Protein AF-A0A534T7Z4-F1 (afdb_monomer_lite)

Structure (mmCIF, N/CA/C/O backbone):
data_AF-A0A534T7Z4-F1
#
_entry.id   AF-A0A534T7Z4-F1
#
loop_
_atom_site.group_PDB
_atom_site.id
_atom_site.type_symbol
_atom_site.label_atom_id
_atom_site.label_alt_id
_atom_site.label_comp_id
_atom_site.label_asym_id
_atom_site.label_entity_id
_atom_site.label_seq_id
_atom_site.pdbx_PDB_ins_code
_atom_site.Cartn_x
_atom_site.Cartn_y
_atom_site.Cartn_z
_atom_site.occupancy
_atom_site.B_iso_or_equiv
_atom_site.auth_seq_id
_atom_site.auth_comp_id
_atom_site.auth_asym_id
_atom_site.auth_atom_id
_atom_site.pdbx_PDB_model_num
ATOM 1 N N . MET A 1 1 ? 2.619 -9.889 -19.113 1.00 62.47 1 MET A N 1
ATOM 2 C CA . MET A 1 1 ? 1.544 -9.578 -18.136 1.00 62.47 1 MET A CA 1
ATOM 3 C C . MET A 1 1 ? 2.055 -8.718 -16.962 1.00 62.47 1 MET A C 1
ATOM 5 O O . MET A 1 1 ? 2.056 -9.178 -15.824 1.00 62.47 1 MET A O 1
ATOM 9 N N . PRO A 1 2 ? 2.511 -7.473 -17.196 1.00 77.12 2 PRO A N 1
ATOM 10 C CA . PRO A 1 2 ? 3.013 -6.601 -16.125 1.00 77.12 2 PRO A CA 1
ATOM 11 C C . PRO A 1 2 ? 1.894 -6.058 -15.219 1.00 77.12 2 PRO A C 1
ATOM 13 O O . PRO A 1 2 ? 2.064 -6.014 -14.006 1.00 77.12 2 PRO A O 1
ATOM 16 N N . ALA A 1 3 ? 0.727 -5.733 -15.789 1.00 86.88 3 ALA A N 1
ATOM 17 C CA . ALA A 1 3 ? -0.409 -5.180 -15.049 1.00 86.88 3 ALA A CA 1
ATOM 18 C C . ALA A 1 3 ? -0.966 -6.143 -13.987 1.00 86.88 3 ALA A C 1
ATOM 20 O O . ALA A 1 3 ? -1.238 -5.727 -12.867 1.00 86.88 3 ALA A O 1
ATOM 21 N N . LEU A 1 4 ? -1.060 -7.441 -14.307 1.00 92.56 4 LEU A N 1
ATOM 22 C CA . LEU A 1 4 ? -1.516 -8.460 -13.357 1.00 92.56 4 LEU A CA 1
ATOM 23 C C . LEU A 1 4 ? -0.593 -8.552 -12.135 1.00 92.56 4 LEU A C 1
ATOM 25 O O . LEU A 1 4 ? -1.070 -8.644 -11.011 1.00 92.56 4 LEU A O 1
ATOM 29 N N . ARG 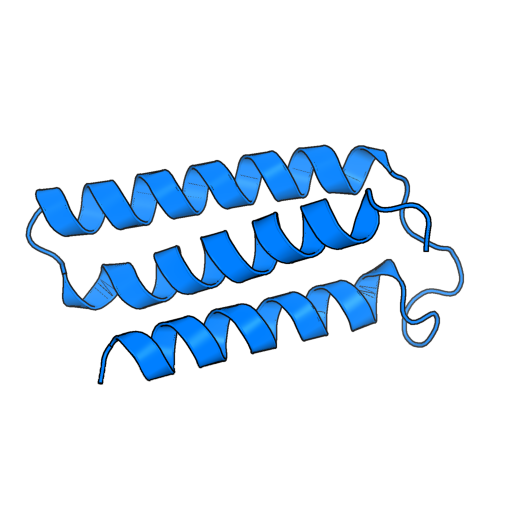A 1 5 ? 0.730 -8.483 -12.345 1.00 89.06 5 ARG A N 1
ATOM 30 C CA . ARG A 1 5 ? 1.714 -8.503 -11.252 1.00 89.06 5 ARG A CA 1
ATOM 31 C C . ARG A 1 5 ? 1.582 -7.266 -10.369 1.00 89.06 5 ARG A C 1
ATOM 33 O O . ARG A 1 5 ? 1.553 -7.397 -9.153 1.00 89.06 5 ARG A O 1
ATOM 40 N N . THR A 1 6 ? 1.448 -6.085 -10.973 1.00 93.12 6 THR A N 1
ATOM 41 C CA . THR A 1 6 ? 1.193 -4.838 -10.239 1.00 93.12 6 THR A CA 1
ATOM 42 C C . THR A 1 6 ? -0.084 -4.929 -9.408 1.00 93.12 6 THR A C 1
ATOM 44 O O . THR A 1 6 ? -0.048 -4.608 -8.224 1.00 93.12 6 THR A O 1
ATOM 47 N N . ALA A 1 7 ? -1.187 -5.403 -9.995 1.00 93.69 7 ALA A N 1
ATOM 48 C CA . ALA A 1 7 ? -2.462 -5.546 -9.298 1.00 93.69 7 ALA A CA 1
ATOM 49 C C . ALA A 1 7 ? -2.372 -6.548 -8.138 1.00 93.69 7 ALA A C 1
ATOM 51 O O . ALA A 1 7 ? -2.805 -6.237 -7.033 1.00 93.69 7 ALA A O 1
ATOM 52 N N . ALA A 1 8 ? -1.749 -7.711 -8.356 1.00 95.12 8 ALA A N 1
ATOM 53 C CA . ALA A 1 8 ? -1.558 -8.718 -7.315 1.00 95.12 8 ALA A CA 1
ATOM 54 C C . ALA A 1 8 ? -0.741 -8.175 -6.130 1.00 95.12 8 ALA A C 1
ATOM 56 O O . ALA A 1 8 ? -1.122 -8.376 -4.979 1.00 95.12 8 ALA A O 1
ATOM 57 N N . VAL A 1 9 ? 0.345 -7.441 -6.402 1.00 95.44 9 VAL A N 1
ATOM 58 C CA . VAL A 1 9 ? 1.162 -6.801 -5.356 1.00 95.44 9 VAL A CA 1
ATOM 59 C C . VAL A 1 9 ? 0.363 -5.727 -4.618 1.00 95.44 9 VAL A C 1
ATOM 61 O O . VAL A 1 9 ? 0.388 -5.695 -3.390 1.00 95.44 9 VAL A O 1
ATOM 64 N N . ALA A 1 10 ? -0.362 -4.872 -5.343 1.00 95.62 10 ALA A N 1
ATOM 65 C CA . ALA A 1 10 ? -1.153 -3.802 -4.744 1.00 95.62 10 ALA A CA 1
ATOM 66 C C . ALA A 1 10 ? -2.234 -4.350 -3.804 1.00 95.62 10 ALA A C 1
ATOM 68 O O . ALA A 1 10 ? -2.324 -3.918 -2.655 1.00 95.62 10 ALA A O 1
ATOM 69 N N . VAL A 1 11 ? -3.005 -5.339 -4.267 1.00 95.56 11 VAL A N 1
ATOM 70 C CA . VAL A 1 11 ? -4.050 -5.994 -3.467 1.00 95.56 11 VAL A CA 1
ATOM 71 C C . VAL A 1 11 ? -3.439 -6.732 -2.278 1.00 95.56 11 VAL A C 1
ATOM 73 O O . VAL A 1 11 ? -3.927 -6.584 -1.162 1.00 95.56 11 VAL A O 1
ATOM 76 N N . GLY A 1 12 ? -2.351 -7.480 -2.488 1.00 96.50 12 GLY A N 1
ATOM 77 C CA . GLY A 1 12 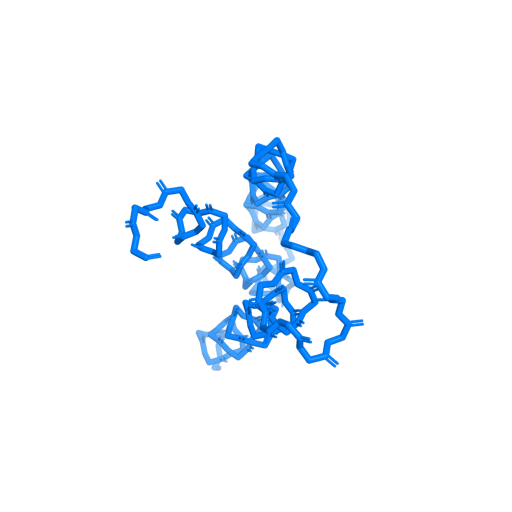? -1.680 -8.222 -1.422 1.00 96.50 12 GLY A CA 1
ATOM 78 C C . GLY A 1 12 ? -1.184 -7.313 -0.297 1.00 96.50 12 GLY A C 1
ATOM 79 O O . GLY A 1 12 ? -1.453 -7.577 0.872 1.00 96.50 12 GLY A O 1
ATOM 80 N N . ILE A 1 13 ? -0.520 -6.203 -0.634 1.00 95.56 13 ILE A N 1
ATOM 81 C CA . ILE A 1 13 ? -0.061 -5.241 0.374 1.00 95.56 13 ILE A CA 1
ATOM 82 C C . ILE A 1 13 ? -1.223 -4.521 1.050 1.00 95.56 13 ILE A C 1
ATOM 84 O O . ILE A 1 13 ? -1.208 -4.403 2.272 1.00 95.56 13 ILE A O 1
ATOM 88 N N . ALA A 1 14 ? -2.237 -4.081 0.304 1.00 92.69 14 ALA A N 1
ATOM 89 C CA . ALA A 1 14 ? -3.406 -3.443 0.904 1.00 92.69 14 ALA A CA 1
ATOM 90 C C . ALA A 1 14 ? -4.111 -4.382 1.900 1.00 92.69 14 ALA A C 1
ATOM 92 O O . ALA A 1 14 ? -4.449 -3.961 3.004 1.00 92.69 14 ALA A O 1
ATOM 93 N N . ALA A 1 15 ? -4.255 -5.667 1.559 1.00 94.12 15 ALA A N 1
ATOM 94 C CA . ALA A 1 15 ? -4.832 -6.676 2.444 1.00 94.12 15 ALA A CA 1
ATOM 95 C C . ALA A 1 15 ? -3.985 -6.904 3.706 1.00 94.12 15 ALA A C 1
ATOM 97 O O . ALA A 1 15 ? -4.533 -6.984 4.804 1.00 94.12 15 ALA A O 1
ATOM 98 N N . LEU A 1 16 ? -2.654 -6.965 3.577 1.00 93.75 16 LEU A N 1
ATOM 99 C CA . LEU A 1 16 ? -1.752 -7.107 4.726 1.00 93.75 16 LEU A CA 1
ATOM 100 C C . LEU A 1 16 ? -1.792 -5.884 5.647 1.00 93.75 16 LEU A C 1
ATOM 102 O O . LEU A 1 16 ? -1.811 -6.036 6.869 1.00 93.75 16 LEU A O 1
ATOM 106 N N . LEU A 1 17 ? -1.828 -4.677 5.077 1.00 91.44 17 LEU A N 1
ATOM 107 C CA . LEU A 1 17 ? -1.950 -3.442 5.847 1.00 91.44 17 LEU A CA 1
ATOM 108 C C . LEU A 1 17 ? -3.299 -3.372 6.564 1.00 91.44 17 LEU A C 1
ATOM 110 O O . LEU A 1 17 ? -3.326 -3.052 7.750 1.00 91.44 17 LEU A O 1
ATOM 114 N N . TRP A 1 18 ? -4.387 -3.752 5.892 1.00 90.69 18 TRP A N 1
ATOM 115 C CA . TRP A 1 18 ? -5.705 -3.862 6.510 1.00 90.69 18 TRP A CA 1
ATOM 116 C C . TRP A 1 18 ? -5.725 -4.846 7.670 1.00 90.69 18 TRP A C 1
ATOM 118 O O . TRP A 1 18 ? -6.128 -4.498 8.783 1.00 90.69 18 TRP A O 1
ATOM 128 N N . LEU A 1 19 ? -5.207 -6.051 7.437 1.00 90.81 19 LEU A N 1
ATOM 129 C CA . LEU A 1 19 ? -5.129 -7.091 8.450 1.00 90.81 19 LEU A CA 1
ATOM 130 C C . LEU A 1 19 ? -4.355 -6.601 9.680 1.00 90.81 19 LEU A C 1
ATOM 132 O O . LEU A 1 19 ? -4.786 -6.812 10.812 1.00 90.81 19 LEU A O 1
ATOM 136 N N . ARG A 1 20 ? -3.231 -5.911 9.473 1.00 87.94 20 ARG A N 1
ATOM 137 C CA . ARG A 1 20 ? -2.370 -5.467 10.570 1.00 87.94 20 ARG A CA 1
ATOM 138 C C . ARG A 1 20 ? -2.906 -4.250 11.324 1.00 87.94 20 ARG A C 1
ATOM 140 O O . ARG A 1 20 ? -2.709 -4.188 12.533 1.00 87.94 20 ARG A O 1
ATOM 147 N N . LEU A 1 21 ? -3.483 -3.273 10.628 1.00 87.44 21 LEU A N 1
ATOM 148 C CA . LEU A 1 21 ? -3.727 -1.938 11.189 1.00 87.44 21 LEU A CA 1
ATOM 149 C C . LEU A 1 21 ? -5.179 -1.689 11.598 1.00 87.44 21 LEU A C 1
ATOM 151 O O . LEU A 1 21 ? -5.413 -0.849 12.469 1.00 87.44 21 LEU A O 1
ATOM 155 N N . ASP A 1 22 ? -6.137 -2.380 10.975 1.00 85.00 22 ASP A N 1
ATOM 156 C CA . ASP A 1 22 ? -7.558 -2.039 11.114 1.00 85.00 22 ASP A CA 1
ATOM 157 C C . ASP A 1 22 ? -8.493 -3.241 11.273 1.00 85.00 22 ASP A C 1
ATOM 159 O O . ASP A 1 22 ? -9.616 -3.056 11.728 1.00 85.00 22 ASP A O 1
ATOM 163 N N . SER A 1 23 ? -8.063 -4.467 10.958 1.00 85.25 23 SER A N 1
ATOM 164 C CA . SER A 1 23 ? -8.953 -5.636 11.035 1.00 85.25 23 SER A CA 1
ATOM 165 C C . SER A 1 23 ? -9.374 -6.031 12.455 1.00 85.25 23 SER A C 1
ATOM 167 O O . SER A 1 23 ? -10.317 -6.801 12.614 1.00 85.25 23 SER A O 1
ATOM 169 N N . GLY A 1 24 ? -8.640 -5.594 13.485 1.00 83.25 24 GLY A N 1
ATOM 170 C CA . GLY A 1 24 ? -8.824 -6.061 14.863 1.00 83.25 24 GLY A CA 1
ATOM 171 C C . GLY A 1 24 ? -8.370 -7.508 15.114 1.00 83.25 24 GLY A C 1
ATOM 172 O O . GLY A 1 24 ? -8.269 -7.924 16.263 1.00 83.25 24 GLY A O 1
ATOM 173 N N . LEU A 1 25 ? -8.054 -8.276 14.061 1.00 84.69 25 LEU A N 1
ATOM 174 C CA . LEU A 1 25 ? -7.688 -9.695 14.152 1.00 84.69 25 LEU A CA 1
ATOM 175 C C . LEU A 1 25 ? -6.258 -9.909 14.666 1.00 84.69 25 LEU A C 1
ATOM 177 O O . LEU A 1 25 ? -5.961 -10.951 15.243 1.00 84.69 25 LEU A O 1
ATOM 181 N N . VAL A 1 26 ? -5.365 -8.940 14.432 1.00 85.94 26 VAL A N 1
ATOM 182 C CA . VAL A 1 26 ? -3.939 -9.024 14.808 1.0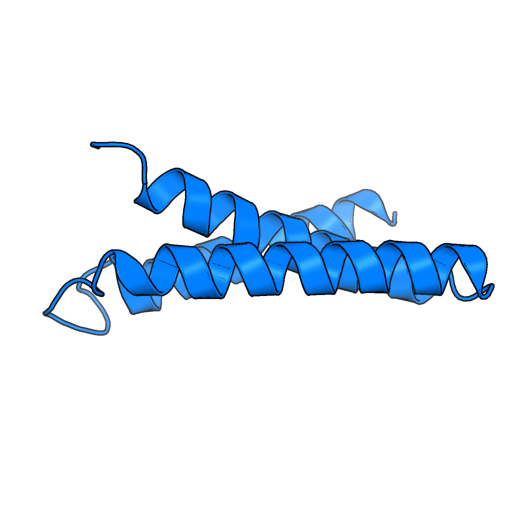0 85.94 26 VAL A CA 1
ATOM 183 C C . VAL A 1 26 ? -3.583 -8.057 15.939 1.00 85.94 26 VAL A C 1
ATOM 185 O O . VAL A 1 26 ? -2.731 -8.364 16.770 1.00 85.94 26 VAL A O 1
ATOM 188 N N . VAL A 1 27 ? -4.204 -6.877 15.967 1.00 80.62 27 VAL A N 1
ATOM 189 C CA . VAL A 1 27 ? -4.014 -5.853 17.003 1.00 80.62 27 VAL A CA 1
ATOM 190 C C . VAL A 1 27 ? -5.384 -5.339 17.397 1.00 80.62 27 VAL A C 1
ATOM 192 O O . VAL A 1 27 ? -6.150 -4.943 16.524 1.00 80.62 27 VAL A O 1
ATOM 195 N N . ALA A 1 28 ? -5.681 -5.345 18.697 1.00 70.62 28 ALA A N 1
ATOM 196 C CA . ALA A 1 28 ? -6.974 -4.900 19.214 1.00 70.62 28 ALA A CA 1
ATOM 197 C C . ALA A 1 28 ? -7.187 -3.384 19.050 1.00 70.62 28 ALA A C 1
ATOM 199 O O . ALA A 1 28 ? -8.312 -2.931 18.866 1.00 70.62 28 ALA A O 1
ATOM 200 N N . GLU A 1 29 ? -6.108 -2.602 19.100 1.00 77.25 29 GLU A N 1
ATOM 201 C CA . GLU A 1 29 ? -6.156 -1.148 18.990 1.00 77.25 29 GLU A CA 1
ATOM 202 C C . GLU A 1 29 ? -5.871 -0.683 17.557 1.00 77.25 29 GLU A C 1
ATOM 204 O O . GLU A 1 29 ? -4.895 -1.097 16.923 1.00 77.25 29 GLU A O 1
ATOM 209 N N . ARG A 1 30 ? -6.743 0.187 17.038 1.00 74.50 30 ARG A N 1
ATOM 210 C CA . ARG A 1 30 ? -6.651 0.704 15.669 1.00 74.50 30 ARG A CA 1
ATOM 211 C C . ARG A 1 30 ? -5.476 1.673 15.560 1.00 74.50 30 ARG A C 1
ATOM 213 O O . ARG A 1 30 ? -5.303 2.551 16.403 1.00 74.50 30 ARG A O 1
ATOM 220 N N . ALA A 1 31 ? -4.666 1.538 14.511 1.00 79.06 31 ALA A N 1
ATOM 221 C CA . ALA A 1 31 ? -3.460 2.353 14.388 1.00 79.06 31 ALA A CA 1
ATOM 222 C C . ALA A 1 31 ? -3.783 3.848 14.218 1.00 79.06 31 ALA A C 1
ATOM 224 O O . ALA A 1 31 ? -4.695 4.209 13.467 1.00 79.06 31 ALA A O 1
ATOM 225 N N . ALA A 1 32 ? -2.985 4.710 14.855 1.00 81.44 32 ALA A N 1
ATOM 226 C CA . ALA A 1 32 ? -3.171 6.159 14.834 1.00 81.44 32 ALA A CA 1
ATOM 227 C C . ALA A 1 32 ? -3.244 6.732 13.397 1.00 81.44 32 ALA A C 1
ATOM 229 O O . ALA A 1 32 ? -2.549 6.234 12.502 1.00 81.44 32 ALA A O 1
ATOM 230 N N . PRO A 1 33 ? -4.007 7.819 13.161 1.00 75.06 33 PRO A N 1
ATOM 231 C CA . PRO A 1 33 ? -4.117 8.448 11.840 1.00 75.06 33 PRO A CA 1
ATOM 232 C C . PRO A 1 33 ? -2.773 8.910 11.260 1.00 75.06 33 PRO A C 1
ATOM 234 O O . PRO A 1 33 ? -2.586 8.897 10.045 1.00 75.06 33 PRO A O 1
ATOM 237 N N . LEU A 1 34 ? -1.806 9.256 12.121 1.00 82.12 34 LEU A N 1
ATOM 238 C CA . LEU A 1 34 ? -0.459 9.673 11.717 1.00 82.12 34 LEU A CA 1
ATOM 239 C C . LEU A 1 34 ? 0.270 8.602 10.886 1.00 82.12 34 LEU A C 1
ATOM 241 O O . LEU A 1 34 ? 1.043 8.938 9.991 1.00 82.12 34 LEU A O 1
ATOM 245 N N . VAL A 1 35 ? -0.028 7.317 11.117 1.00 81.81 35 VAL A N 1
ATOM 246 C CA . VAL A 1 35 ? 0.529 6.202 10.334 1.00 81.81 35 VAL A CA 1
ATOM 247 C C . VAL A 1 35 ? 0.171 6.341 8.852 1.00 81.81 35 VAL A C 1
ATOM 249 O O . VAL A 1 35 ? 0.990 6.023 7.992 1.00 81.81 35 VAL A O 1
ATOM 252 N N . SER A 1 36 ? -1.003 6.891 8.528 1.00 85.19 36 SER A N 1
ATOM 253 C CA . SER A 1 36 ? -1.429 7.110 7.143 1.00 85.19 36 SER A CA 1
ATOM 254 C C . SER A 1 36 ? -0.550 8.134 6.411 1.00 85.19 36 SER A C 1
ATOM 256 O O . SER A 1 36 ? -0.313 7.963 5.217 1.00 85.19 36 SER A O 1
ATOM 258 N N . LEU A 1 37 ? 0.007 9.142 7.100 1.00 87.19 37 LEU A N 1
ATOM 259 C CA . LEU A 1 37 ? 0.964 10.079 6.489 1.00 87.19 37 LEU A CA 1
ATOM 260 C C . LEU A 1 37 ? 2.277 9.380 6.122 1.00 87.19 37 LEU A C 1
ATOM 262 O O . LEU A 1 37 ? 2.776 9.555 5.010 1.00 87.19 37 LEU A O 1
ATOM 266 N N . SER A 1 38 ? 2.813 8.549 7.021 1.00 90.69 38 SER A N 1
ATOM 267 C CA . SER A 1 38 ? 4.027 7.768 6.750 1.00 90.69 38 SER A CA 1
ATOM 268 C C . SER A 1 38 ? 3.819 6.770 5.608 1.00 90.69 38 SER A C 1
ATOM 270 O O . SER A 1 38 ? 4.688 6.637 4.746 1.00 90.69 38 SER A O 1
ATOM 272 N N . LEU A 1 39 ? 2.656 6.109 5.554 1.00 91.19 39 LEU A N 1
ATOM 273 C CA . LEU A 1 39 ? 2.288 5.232 4.439 1.00 91.19 39 LEU A CA 1
ATOM 274 C C . LEU A 1 39 ? 2.161 6.021 3.128 1.00 91.19 39 LEU A C 1
ATOM 276 O O . LEU A 1 39 ? 2.708 5.603 2.112 1.00 91.19 39 LEU A O 1
ATOM 280 N N . GLY A 1 40 ? 1.522 7.192 3.146 1.00 91.88 40 GLY A N 1
ATOM 281 C CA . GLY A 1 40 ? 1.444 8.075 1.981 1.00 91.88 40 GLY A CA 1
ATOM 282 C C . GLY A 1 40 ? 2.827 8.454 1.443 1.00 91.88 40 GLY A C 1
ATOM 283 O O . GLY A 1 40 ? 3.094 8.277 0.254 1.00 91.88 40 GLY A O 1
ATOM 284 N N . ALA A 1 41 ? 3.738 8.885 2.321 1.00 93.31 41 ALA A N 1
ATOM 285 C CA . ALA A 1 41 ? 5.118 9.207 1.957 1.00 93.31 41 ALA A CA 1
ATOM 286 C C . ALA A 1 41 ? 5.858 8.000 1.355 1.00 93.31 41 ALA A C 1
ATOM 288 O O . ALA A 1 41 ? 6.534 8.125 0.332 1.00 93.31 41 ALA A O 1
ATOM 289 N N . LEU A 1 42 ? 5.685 6.813 1.940 1.00 94.31 42 LEU A N 1
ATOM 290 C CA . LEU A 1 42 ? 6.272 5.581 1.422 1.00 94.31 42 LEU A CA 1
ATOM 291 C C . LEU A 1 42 ? 5.707 5.211 0.039 1.00 94.31 42 LEU A C 1
ATOM 293 O O . LEU A 1 42 ? 6.458 4.819 -0.853 1.00 94.31 42 LEU A O 1
ATOM 297 N N . GLY A 1 43 ? 4.402 5.393 -0.168 1.00 94.81 43 GLY A N 1
ATOM 298 C CA . GLY A 1 43 ? 3.757 5.208 -1.466 1.00 94.81 43 GLY A CA 1
ATOM 299 C C . GLY A 1 43 ? 4.336 6.128 -2.545 1.00 94.81 43 GLY A C 1
ATOM 300 O O . GLY A 1 43 ? 4.629 5.670 -3.652 1.00 94.81 43 GLY A O 1
ATOM 301 N N . VAL A 1 44 ? 4.596 7.397 -2.208 1.00 96.25 44 VAL A N 1
ATOM 302 C CA . VAL A 1 44 ? 5.282 8.347 -3.101 1.00 96.25 44 VAL A CA 1
ATOM 303 C C . VAL A 1 44 ? 6.698 7.868 -3.426 1.00 96.25 44 VAL A C 1
ATOM 305 O O . VAL A 1 44 ? 7.065 7.828 -4.601 1.00 96.25 44 VAL A O 1
ATOM 308 N N . LEU A 1 45 ? 7.478 7.441 -2.426 1.00 96.88 45 LEU A N 1
ATOM 309 C CA . LEU A 1 45 ? 8.841 6.934 -2.637 1.00 96.88 45 LEU A CA 1
ATOM 310 C C . LEU A 1 45 ? 8.871 5.715 -3.567 1.00 96.88 45 LEU A C 1
ATOM 312 O O . LEU A 1 45 ? 9.701 5.654 -4.476 1.00 96.88 45 LEU A O 1
ATOM 316 N N . PHE A 1 46 ? 7.945 4.769 -3.399 1.00 96.00 46 PHE A N 1
ATOM 317 C CA . PHE A 1 46 ? 7.831 3.627 -4.305 1.00 96.00 46 PHE A CA 1
ATOM 318 C C . PHE A 1 46 ? 7.431 4.043 -5.723 1.00 96.00 46 PHE A C 1
ATOM 320 O O . PHE A 1 46 ? 7.968 3.497 -6.688 1.00 96.00 46 PHE A O 1
ATOM 327 N N . GLY A 1 47 ? 6.550 5.037 -5.869 1.00 95.44 47 GLY A N 1
ATOM 328 C CA . GLY A 1 47 ? 6.179 5.600 -7.168 1.00 95.44 47 GLY A CA 1
ATOM 329 C C . GLY A 1 47 ? 7.369 6.244 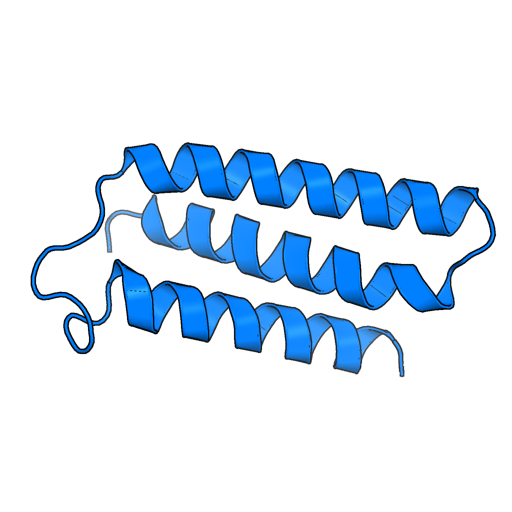-7.886 1.00 95.44 47 GLY A C 1
ATOM 330 O O . GLY A 1 47 ? 7.623 5.944 -9.055 1.00 95.44 47 GLY A O 1
ATOM 331 N N . VAL A 1 48 ? 8.151 7.056 -7.168 1.00 96.62 48 VAL A N 1
ATOM 332 C CA . VAL A 1 48 ? 9.390 7.662 -7.681 1.00 96.62 48 VAL A CA 1
ATOM 333 C C . VAL A 1 48 ? 10.404 6.583 -8.061 1.00 96.62 48 VAL A C 1
ATOM 335 O O . VAL A 1 48 ? 10.977 6.642 -9.147 1.00 96.62 48 VAL A O 1
ATOM 338 N N . GLY A 1 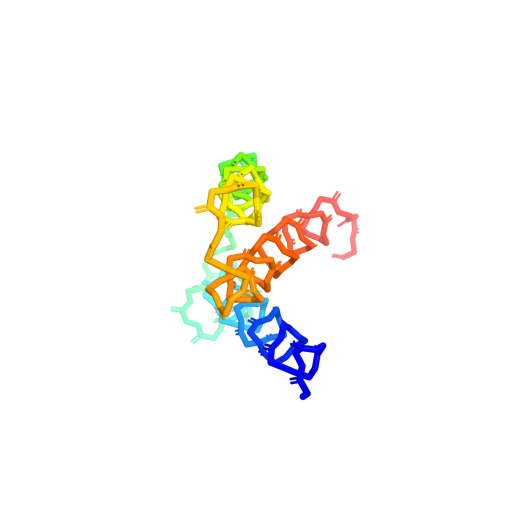49 ? 10.580 5.553 -7.230 1.00 94.56 49 GLY A N 1
ATOM 339 C CA . GLY A 1 49 ? 11.454 4.420 -7.538 1.00 94.56 49 GLY A CA 1
ATOM 340 C C . GLY A 1 49 ? 11.011 3.647 -8.785 1.00 94.56 49 GLY A C 1
ATOM 341 O O . GLY A 1 49 ? 11.843 3.288 -9.618 1.00 94.56 49 GLY A O 1
ATOM 342 N N . ALA A 1 50 ? 9.705 3.426 -8.963 1.00 93.75 50 ALA A N 1
ATOM 343 C CA . ALA A 1 50 ? 9.157 2.777 -10.155 1.00 93.75 50 ALA A CA 1
ATOM 344 C C . ALA A 1 50 ? 9.424 3.600 -11.425 1.00 93.75 50 ALA A C 1
ATOM 346 O O . ALA A 1 50 ? 9.764 3.038 -12.470 1.00 93.75 50 ALA A O 1
ATOM 347 N N . TRP A 1 51 ? 9.294 4.925 -11.332 1.00 93.88 51 TRP A N 1
ATOM 348 C CA . TRP A 1 51 ? 9.626 5.844 -12.417 1.00 93.88 51 TRP A CA 1
ATOM 349 C C . TRP A 1 51 ? 11.126 5.828 -12.733 1.00 93.88 51 TRP A C 1
ATOM 351 O O . TRP A 1 51 ? 11.498 5.619 -13.888 1.00 93.88 51 TRP A O 1
ATOM 361 N N . ALA A 1 52 ? 11.983 5.930 -11.716 1.00 94.50 52 ALA A N 1
ATOM 362 C CA . ALA A 1 52 ? 13.434 5.878 -11.873 1.00 94.50 52 ALA A CA 1
ATOM 363 C C . ALA A 1 52 ? 13.903 4.565 -12.525 1.00 94.50 52 ALA A C 1
ATOM 365 O O . ALA A 1 52 ? 14.744 4.594 -13.419 1.00 94.50 52 ALA A O 1
ATOM 366 N N . MET A 1 53 ? 13.315 3.419 -12.158 1.00 93.31 53 MET A N 1
ATOM 367 C CA . MET A 1 53 ? 13.621 2.121 -12.780 1.00 93.31 53 MET A CA 1
ATOM 368 C C . MET A 1 53 ? 13.222 2.063 -14.258 1.00 93.31 53 MET A C 1
ATOM 370 O O . MET A 1 53 ? 13.932 1.452 -15.055 1.00 93.31 53 MET A O 1
ATOM 374 N N . ARG A 1 54 ? 12.112 2.707 -14.648 1.00 89.00 54 ARG A N 1
ATOM 375 C CA . ARG A 1 54 ? 11.726 2.815 -16.065 1.00 89.00 54 ARG A CA 1
ATOM 376 C C . ARG A 1 54 ? 12.707 3.674 -16.852 1.00 89.00 54 ARG A C 1
ATOM 378 O O . ARG A 1 54 ? 13.122 3.259 -17.927 1.00 89.00 54 ARG A O 1
ATOM 385 N N . VAL A 1 55 ? 13.075 4.839 -16.319 1.00 92.38 55 VAL A N 1
ATOM 386 C CA . VAL A 1 55 ? 14.016 5.762 -16.977 1.00 92.38 55 VAL A CA 1
ATOM 387 C C . VAL A 1 55 ? 15.421 5.157 -17.051 1.00 92.38 55 VAL A C 1
ATOM 389 O O . VAL A 1 55 ? 16.092 5.282 -18.067 1.00 92.38 55 VAL A O 1
ATOM 392 N N . GLY A 1 56 ? 15.843 4.440 -16.009 1.00 90.06 56 GLY A N 1
ATOM 393 C CA . GLY A 1 56 ? 17.149 3.786 -15.926 1.00 90.06 56 GLY A CA 1
ATOM 394 C C . GLY A 1 56 ? 17.285 2.480 -16.716 1.00 90.06 56 GLY A C 1
ATOM 395 O O . GLY A 1 56 ? 18.302 1.811 -16.567 1.00 90.06 56 GLY A O 1
ATOM 396 N N . GLY A 1 57 ? 16.288 2.087 -17.518 1.00 90.44 57 GLY A N 1
ATOM 397 C CA . GLY A 1 57 ? 16.378 0.910 -18.391 1.00 90.44 57 GLY A CA 1
ATOM 398 C C . GLY A 1 57 ? 16.098 -0.443 -17.722 1.00 90.44 57 GLY A C 1
ATOM 399 O O . GLY A 1 57 ? 16.422 -1.474 -18.299 1.00 90.44 57 GLY A O 1
ATOM 400 N N . TYR A 1 58 ? 15.455 -0.468 -16.546 1.00 89.38 58 TYR A N 1
ATOM 401 C CA . TYR A 1 58 ? 15.049 -1.694 -15.837 1.00 89.38 58 TYR A CA 1
ATOM 402 C C . TYR A 1 58 ? 13.515 -1.833 -15.737 1.00 89.38 58 TYR A C 1
ATOM 404 O O . TYR A 1 58 ? 12.959 -1.918 -14.630 1.00 89.38 58 TYR A O 1
ATOM 412 N N . PRO A 1 59 ? 12.785 -1.876 -16.870 1.00 87.00 59 PRO A N 1
ATOM 413 C CA . PRO A 1 59 ? 11.324 -1.886 -16.874 1.00 87.00 59 PRO A CA 1
ATOM 414 C C . PRO A 1 59 ? 10.731 -3.141 -16.222 1.00 87.00 59 PRO A C 1
ATOM 416 O O . PRO A 1 59 ? 9.612 -3.078 -15.717 1.00 87.00 59 PRO A O 1
ATOM 419 N N . GLU A 1 60 ? 11.476 -4.250 -16.153 1.00 89.00 60 GLU A N 1
ATOM 420 C CA . GLU A 1 60 ? 11.050 -5.499 -15.496 1.00 89.00 60 GLU A CA 1
ATOM 421 C C . GLU A 1 60 ? 10.749 -5.319 -14.000 1.00 89.00 60 GLU A C 1
ATOM 423 O O . GLU A 1 60 ? 9.907 -6.026 -13.443 1.00 89.00 60 GLU A O 1
ATOM 428 N N . ARG A 1 61 ? 11.462 -4.394 -13.338 1.00 86.06 61 ARG A N 1
ATOM 429 C CA . ARG A 1 61 ? 11.404 -4.176 -11.879 1.00 86.06 61 ARG A CA 1
ATOM 430 C C . ARG A 1 61 ? 10.362 -3.132 -11.480 1.00 86.06 61 ARG A C 1
ATOM 432 O O . ARG A 1 61 ? 9.883 -3.134 -10.347 1.00 86.06 61 ARG A O 1
ATOM 439 N N . ALA A 1 62 ? 9.964 -2.273 -12.418 1.00 91.12 62 ALA A N 1
ATOM 440 C CA . ALA A 1 62 ? 8.988 -1.214 -12.182 1.00 91.12 62 ALA A CA 1
ATOM 441 C C . ALA A 1 62 ? 7.593 -1.712 -11.730 1.00 91.12 62 ALA A C 1
ATOM 443 O O . ALA A 1 62 ? 7.024 -1.079 -10.844 1.00 91.12 62 ALA A O 1
ATOM 444 N N . PRO A 1 63 ? 7.029 -2.830 -12.245 1.00 91.81 63 PRO A N 1
ATOM 445 C CA . PRO A 1 63 ? 5.707 -3.316 -11.843 1.00 91.81 63 PRO A CA 1
ATOM 446 C C . PRO A 1 63 ? 5.576 -3.640 -10.354 1.00 91.81 63 PRO A C 1
ATOM 448 O O . PRO A 1 63 ? 4.495 -3.444 -9.798 1.00 91.81 63 PRO A O 1
ATOM 451 N N . LEU A 1 64 ? 6.656 -4.119 -9.722 1.00 93.19 64 LEU A N 1
ATOM 452 C CA . LEU A 1 64 ? 6.692 -4.417 -8.290 1.00 93.19 64 LEU A CA 1
ATOM 453 C C . LEU A 1 64 ? 6.580 -3.125 -7.477 1.00 93.19 64 LEU A C 1
ATOM 455 O O . LEU A 1 64 ? 5.670 -2.992 -6.667 1.00 93.19 64 LEU A O 1
ATOM 459 N N . LEU A 1 65 ? 7.465 -2.159 -7.741 1.00 94.06 65 LEU A N 1
ATOM 460 C CA . LEU A 1 65 ? 7.467 -0.863 -7.056 1.00 94.06 65 LEU A CA 1
ATOM 461 C C . LEU A 1 65 ? 6.162 -0.096 -7.290 1.00 94.06 65 LEU A C 1
ATOM 463 O O . LEU A 1 65 ? 5.619 0.490 -6.361 1.00 94.06 65 LEU A O 1
ATOM 467 N N . LEU A 1 66 ? 5.609 -0.164 -8.502 1.00 94.94 66 LEU A N 1
ATOM 468 C CA . LEU A 1 66 ? 4.315 0.434 -8.814 1.00 94.94 66 LEU A CA 1
ATOM 469 C C . LEU A 1 66 ? 3.181 -0.227 -8.015 1.00 94.94 66 LEU A C 1
ATOM 471 O O . LEU A 1 66 ? 2.306 0.464 -7.504 1.00 94.94 66 LEU A O 1
ATOM 475 N N . GLY A 1 67 ? 3.208 -1.556 -7.876 1.00 93.75 67 GLY A N 1
ATOM 476 C CA . GLY A 1 67 ? 2.239 -2.291 -7.064 1.00 93.75 67 GLY A CA 1
ATOM 477 C C . GLY A 1 67 ? 2.320 -1.903 -5.588 1.00 93.75 67 GLY A C 1
ATOM 478 O O . GLY A 1 67 ? 1.290 -1.649 -4.970 1.00 93.75 67 GLY A O 1
ATOM 479 N N . LEU A 1 68 ? 3.535 -1.775 -5.044 1.00 94.94 68 LEU A N 1
ATOM 480 C CA . LEU A 1 68 ? 3.756 -1.288 -3.678 1.00 94.94 68 LEU A CA 1
ATOM 481 C C . LEU A 1 68 ? 3.237 0.143 -3.502 1.00 94.94 68 LEU A C 1
ATOM 483 O O . LEU A 1 68 ? 2.529 0.419 -2.539 1.00 94.94 68 LEU A O 1
ATOM 487 N N . ALA A 1 69 ? 3.539 1.037 -4.446 1.00 96.62 69 ALA A N 1
ATOM 488 C CA . ALA A 1 69 ? 3.069 2.417 -4.416 1.00 96.62 69 ALA A CA 1
ATOM 489 C C . ALA A 1 69 ? 1.537 2.487 -4.354 1.00 96.62 69 ALA A C 1
ATOM 491 O O . ALA A 1 69 ? 0.986 3.148 -3.477 1.00 96.62 69 ALA A O 1
ATOM 492 N N . ILE A 1 70 ? 0.854 1.751 -5.240 1.00 95.56 70 ILE A N 1
ATOM 493 C CA . ILE A 1 70 ? -0.612 1.709 -5.306 1.00 95.56 70 ILE A CA 1
ATOM 494 C C . ILE A 1 70 ? -1.200 1.081 -4.039 1.00 95.56 70 ILE A C 1
ATOM 496 O O . ILE A 1 70 ? -2.122 1.646 -3.461 1.00 95.56 70 ILE A O 1
ATOM 500 N N . GLY A 1 71 ? -0.673 -0.061 -3.590 1.00 94.06 71 GLY A N 1
ATOM 501 C CA . GLY A 1 71 ? -1.185 -0.762 -2.411 1.00 94.06 71 GLY A CA 1
ATOM 502 C C . GLY A 1 71 ? -1.043 0.061 -1.132 1.00 94.06 71 GLY A C 1
ATOM 503 O O . GLY A 1 71 ? -1.998 0.190 -0.372 1.00 94.06 71 GLY A O 1
ATOM 504 N N . VAL A 1 72 ? 0.125 0.674 -0.916 1.00 95.31 72 VAL A N 1
ATOM 505 C CA . VAL A 1 72 ? 0.400 1.474 0.285 1.00 95.31 72 VAL A CA 1
ATOM 506 C C . VAL A 1 72 ? -0.346 2.808 0.252 1.00 95.31 72 VAL A C 1
ATOM 508 O O . VAL A 1 72 ? -1.043 3.131 1.213 1.00 95.31 72 VAL A O 1
ATOM 511 N N . ALA A 1 73 ? -0.231 3.582 -0.834 1.00 92.56 73 ALA A N 1
ATOM 512 C CA . ALA A 1 73 ? -0.883 4.890 -0.925 1.00 92.56 73 ALA A CA 1
ATOM 513 C C . ALA A 1 73 ? -2.407 4.756 -1.008 1.00 92.56 73 ALA A C 1
ATOM 515 O O . ALA A 1 73 ? -3.128 5.508 -0.356 1.00 92.56 73 ALA A O 1
ATOM 516 N N . GLY A 1 74 ? -2.901 3.774 -1.766 1.00 92.00 74 GLY A N 1
ATOM 517 C CA . GLY A 1 74 ? -4.324 3.469 -1.852 1.00 92.00 74 GLY A CA 1
ATOM 518 C C . GLY A 1 74 ? -4.893 3.076 -0.494 1.00 92.00 74 GLY A C 1
ATOM 519 O O . GLY A 1 74 ? -5.915 3.620 -0.088 1.00 92.00 74 GLY A O 1
ATOM 520 N N . TYR A 1 75 ? -4.197 2.217 0.259 1.00 90.75 75 TYR A N 1
ATOM 521 C CA . TYR A 1 75 ? -4.627 1.876 1.613 1.00 90.75 75 TYR A CA 1
ATOM 522 C C . TYR A 1 75 ? -4.601 3.086 2.555 1.00 90.75 75 TYR A C 1
ATOM 524 O O . TYR A 1 75 ? -5.560 3.320 3.287 1.00 90.75 75 TYR A O 1
ATOM 532 N N . ALA A 1 76 ? -3.538 3.894 2.505 1.00 90.38 76 ALA A N 1
ATOM 533 C CA . ALA A 1 76 ? -3.433 5.115 3.299 1.00 90.38 76 ALA A CA 1
ATOM 534 C C . ALA A 1 76 ? -4.600 6.078 3.033 1.00 90.38 76 ALA A C 1
ATOM 536 O O . ALA A 1 76 ? -5.165 6.614 3.982 1.00 90.38 76 ALA A O 1
ATOM 537 N N . LEU A 1 77 ? -4.993 6.249 1.766 1.00 88.62 77 LEU A N 1
ATOM 538 C CA . LEU A 1 77 ? -6.160 7.045 1.381 1.00 88.62 77 LEU A CA 1
ATOM 539 C C . LEU A 1 77 ? -7.457 6.446 1.926 1.00 88.62 77 LEU A C 1
ATOM 541 O O . LEU A 1 77 ? -8.254 7.179 2.502 1.00 88.62 77 LEU A O 1
ATOM 545 N N . VAL A 1 78 ? -7.650 5.128 1.812 1.00 88.62 78 VAL A N 1
ATOM 546 C CA . VAL A 1 78 ? -8.835 4.445 2.358 1.00 88.62 78 VAL A CA 1
ATOM 547 C C . VAL A 1 78 ? -8.962 4.666 3.867 1.00 88.62 78 VAL A C 1
ATOM 549 O O . VAL A 1 78 ? -10.063 4.923 4.341 1.00 88.62 78 VAL A O 1
ATOM 552 N N . ARG A 1 79 ? -7.853 4.658 4.620 1.00 85.44 79 ARG A N 1
ATOM 553 C CA . ARG A 1 79 ? -7.864 4.942 6.069 1.00 85.44 79 ARG A CA 1
ATOM 554 C C . ARG A 1 79 ? -8.220 6.385 6.431 1.00 85.44 79 ARG A C 1
ATOM 556 O O . ARG A 1 79 ? -8.565 6.636 7.580 1.00 85.44 79 ARG A O 1
ATOM 563 N N . LEU A 1 80 ? -8.047 7.338 5.514 1.00 81.88 80 LEU A N 1
ATOM 564 C CA . LEU A 1 80 ? -8.385 8.748 5.744 1.00 81.88 80 LEU A CA 1
ATOM 565 C C . LEU A 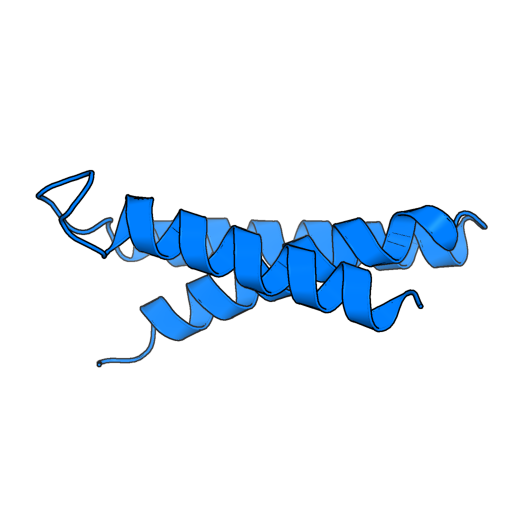1 80 ? -9.856 9.049 5.452 1.00 81.88 80 LEU A C 1
ATOM 567 O O . LEU A 1 80 ? -10.347 10.115 5.820 1.00 81.88 80 LEU A O 1
ATOM 571 N N . LEU A 1 81 ? -10.551 8.132 4.782 1.00 80.19 81 LEU A N 1
ATOM 572 C CA . LEU A 1 81 ? -11.967 8.273 4.514 1.00 80.19 81 LEU A CA 1
ATOM 573 C C . LEU A 1 81 ? -12.772 7.878 5.769 1.00 80.19 81 LEU A C 1
ATOM 575 O O . LEU A 1 81 ? -12.410 6.915 6.443 1.00 80.19 81 LEU A O 1
ATOM 579 N N . PRO A 1 82 ? -13.848 8.609 6.107 1.00 62.34 82 PRO A N 1
ATOM 580 C CA . PRO A 1 82 ? -14.527 8.514 7.404 1.00 62.34 82 PRO A CA 1
ATOM 581 C C . PRO A 1 82 ? -15.452 7.287 7.566 1.00 62.34 82 PRO A C 1
ATOM 583 O O . PRO A 1 82 ? -16.452 7.385 8.272 1.00 62.34 82 PRO A O 1
ATOM 586 N N . PHE A 1 83 ? -15.168 6.164 6.898 1.00 57.59 83 PHE A N 1
ATOM 587 C CA . PHE A 1 83 ? -16.032 4.973 6.898 1.00 57.59 83 PHE A CA 1
ATOM 588 C C . PHE A 1 83 ? -15.777 4.029 8.081 1.00 57.59 83 PHE A C 1
ATOM 590 O O . PHE A 1 83 ? -14.592 3.771 8.417 1.00 57.59 83 PHE A O 1
#

Sequence (83 aa):
MPALRTAAVAVGIAALLWLRLDSGLVVAERAAPLVSLSLGALGVLFGVGAWAMRVGGYPERAPLLLGLAIGVAGYALVRLLPF

Foldseek 3Di:
DLQVLLQVLLVVLLVVCCCCAPPCNNPVDHDDLVVLVVLLVQLVVLQVVLVVCVVVVNPVCSSNSNSSSNNSNVSSVVVVDPD

pLDDT: mean 88.71, std 7.95, range [57.59, 96.88]

Radius of gyration: 13.71 Å; chains: 1; bounding box: 33×20×38 Å

Secondary structure (DSSP, 8-state):
-HHHHHHHHHHHHHHHHHHHHTSSSS-SSPPPTHHHHHHHHHHHHHHHHHHHHHHTT-TTTHHHHHHHHHHHHHHHHHHHS--